Protein AF-A0A5V8HGW1-F1 (afdb_monomer_lite)

InterPro domains:
  IPR019720 Plasmid stability protein, StbB [PF10784] (5-75)
  IPR038307 StbB superfamily [G3DSA:6.10.290.20] (16-78)

Foldseek 3Di:
DDPDDDDDDDADVVVAVLSVVVVVVLVVDDPVCSVVVVVVVVVVLVVLCVVPVCLSVVCSVPDHPPDDPVNSVVSSVD

Radius of gyration: 14.06 Å; chains: 1; bounding box: 30×24×45 Å

pLDDT: mean 91.62, std 5.34, range [66.94, 96.81]

Structure (mmCIF, N/CA/C/O backbone):
data_AF-A0A5V8HGW1-F1
#
_entry.id   AF-A0A5V8HGW1-F1
#
loop_
_atom_site.group_PDB
_atom_site.id
_atom_site.type_symbol
_atom_site.label_atom_id
_atom_site.label_alt_id
_atom_site.label_comp_id
_atom_site.label_asym_id
_atom_site.label_entity_id
_atom_site.label_seq_id
_atom_site.pdbx_PDB_ins_code
_atom_site.Cartn_x
_atom_site.Cartn_y
_atom_site.Cartn_z
_atom_site.occupancy
_atom_site.B_iso_or_equiv
_atom_site.auth_seq_id
_atom_site.auth_comp_id
_atom_site.auth_asym_id
_atom_site.auth_atom_id
_atom_site.pdbx_PDB_model_num
ATOM 1 N N . MET A 1 1 ? -4.253 -5.293 -30.171 1.00 66.94 1 MET A N 1
ATOM 2 C CA . MET A 1 1 ? -4.296 -4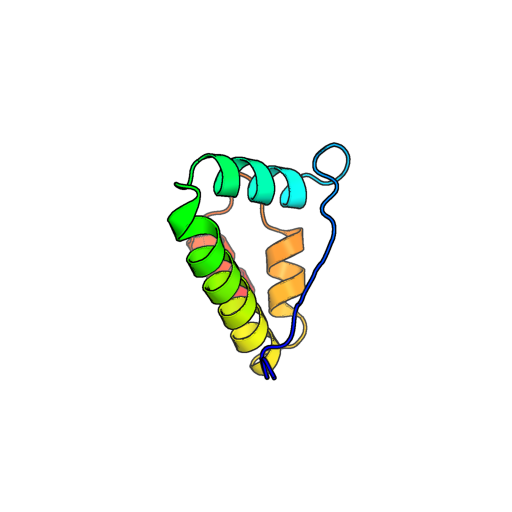.093 -29.310 1.00 66.94 1 MET A CA 1
ATOM 3 C C . MET A 1 1 ? -4.328 -4.559 -27.866 1.00 66.94 1 MET A C 1
ATOM 5 O O . MET A 1 1 ? -5.148 -5.416 -27.551 1.00 66.94 1 MET A O 1
ATOM 9 N N . ASP A 1 2 ? -3.405 -4.091 -27.030 1.00 80.69 2 ASP A N 1
ATOM 10 C CA . ASP A 1 2 ? -3.378 -4.452 -25.610 1.00 80.69 2 ASP A CA 1
ATOM 11 C C . ASP A 1 2 ? -4.599 -3.843 -24.900 1.00 80.69 2 ASP A C 1
ATOM 13 O O . ASP A 1 2 ? -4.838 -2.643 -25.003 1.00 80.69 2 ASP A O 1
ATOM 17 N N . LYS A 1 3 ? -5.410 -4.678 -24.240 1.00 91.75 3 LYS A N 1
ATOM 18 C CA . LYS A 1 3 ? -6.641 -4.260 -23.543 1.00 91.75 3 LYS A CA 1
ATOM 19 C C . LYS A 1 3 ? -6.392 -3.877 -22.079 1.00 91.75 3 LYS A C 1
ATOM 21 O O . LYS A 1 3 ? -7.336 -3.532 -21.369 1.00 91.75 3 LYS A O 1
ATOM 26 N N . ARG A 1 4 ? -5.152 -3.991 -21.596 1.00 90.81 4 ARG A N 1
ATOM 27 C CA . ARG A 1 4 ? -4.800 -3.719 -20.198 1.00 90.81 4 ARG A CA 1
ATOM 28 C C . ARG A 1 4 ? -4.828 -2.218 -19.915 1.00 90.81 4 ARG A C 1
ATOM 30 O O . ARG A 1 4 ? -4.391 -1.408 -20.725 1.00 90.81 4 ARG A O 1
ATOM 37 N N . ARG A 1 5 ? -5.324 -1.853 -18.730 1.00 91.88 5 ARG A N 1
ATOM 38 C CA . ARG A 1 5 ? -5.277 -0.480 -18.215 1.00 91.88 5 ARG A CA 1
ATOM 39 C C . ARG A 1 5 ? -3.966 -0.258 -17.465 1.00 91.88 5 ARG A C 1
ATOM 41 O O . ARG A 1 5 ? -3.665 -1.001 -16.534 1.00 91.88 5 ARG A O 1
ATOM 48 N N . THR A 1 6 ? -3.240 0.795 -17.823 1.00 92.44 6 THR A N 1
ATOM 49 C CA . THR A 1 6 ? -2.101 1.287 -17.038 1.00 92.44 6 THR A CA 1
ATOM 50 C C . THR A 1 6 ? -2.607 2.180 -15.910 1.00 92.44 6 THR A C 1
ATOM 52 O O . THR A 1 6 ? -3.421 3.072 -16.143 1.00 92.44 6 THR A O 1
ATOM 55 N N . ILE A 1 7 ? -2.129 1.934 -14.692 1.00 92.44 7 ILE A N 1
ATOM 56 C CA . ILE A 1 7 ? -2.392 2.755 -13.506 1.00 92.44 7 ILE A CA 1
ATOM 57 C C . ILE A 1 7 ? -1.036 3.252 -13.014 1.00 92.44 7 ILE A C 1
ATOM 59 O O . ILE A 1 7 ? -0.117 2.450 -12.853 1.00 92.44 7 ILE A O 1
ATOM 63 N N . ALA A 1 8 ? -0.910 4.559 -12.804 1.00 92.31 8 ALA A N 1
ATOM 64 C CA . ALA A 1 8 ? 0.318 5.186 -12.337 1.00 92.31 8 ALA A CA 1
ATOM 65 C C . ALA A 1 8 ? -0.005 6.245 -11.281 1.00 92.31 8 ALA A C 1
ATOM 67 O O . ALA A 1 8 ? -0.951 7.016 -11.433 1.00 92.31 8 ALA A O 1
ATOM 68 N N . PHE A 1 9 ? 0.803 6.278 -10.230 1.00 91.19 9 PHE A N 1
ATOM 69 C CA . PHE A 1 9 ? 0.792 7.284 -9.175 1.00 91.19 9 PHE A CA 1
ATOM 70 C C . PHE A 1 9 ? 2.241 7.586 -8.787 1.00 91.19 9 PHE A C 1
ATOM 72 O O . PHE A 1 9 ? 3.137 6.779 -9.041 1.00 91.19 9 PHE A O 1
ATOM 79 N N . LYS A 1 10 ? 2.474 8.774 -8.229 1.00 94.25 10 LYS A N 1
ATOM 80 C CA . LYS A 1 10 ? 3.790 9.199 -7.746 1.00 94.25 10 LYS A CA 1
ATOM 81 C C . LYS A 1 10 ? 3.802 9.137 -6.224 1.00 94.25 10 LYS A C 1
ATOM 83 O O . LYS A 1 10 ? 2.802 9.485 -5.607 1.00 94.25 10 LYS A O 1
ATOM 88 N N . LEU A 1 11 ? 4.931 8.714 -5.670 1.00 94.62 11 LEU A N 1
ATOM 89 C CA . LEU A 1 11 ? 5.207 8.698 -4.237 1.00 94.62 11 LEU A CA 1
ATOM 90 C C . LEU A 1 11 ? 6.297 9.735 -3.948 1.00 94.62 11 LEU A C 1
ATOM 92 O O . LEU A 1 11 ? 7.200 9.908 -4.770 1.00 94.62 11 LEU A O 1
ATOM 96 N N . ASN A 1 12 ? 6.218 10.403 -2.799 1.00 95.12 12 ASN A N 1
ATOM 97 C CA . ASN A 1 12 ? 7.172 11.418 -2.350 1.00 95.12 12 ASN A CA 1
ATOM 98 C C . ASN A 1 12 ? 7.849 10.967 -1.040 1.00 95.12 12 ASN A C 1
ATOM 100 O O . ASN A 1 12 ? 7.509 11.476 0.032 1.00 95.12 12 ASN A O 1
ATOM 104 N N . PRO A 1 13 ? 8.815 10.029 -1.099 1.00 94.69 13 PRO A N 1
ATOM 105 C CA . PRO A 1 13 ? 9.421 9.426 0.093 1.00 94.69 13 PRO A CA 1
ATOM 106 C C . PRO A 1 13 ? 10.228 10.412 0.957 1.00 94.69 13 PRO A C 1
ATOM 108 O O . PRO A 1 13 ? 10.462 10.137 2.130 1.00 94.69 13 PRO A O 1
ATOM 111 N N . ASP A 1 14 ? 10.630 11.563 0.412 1.00 94.50 14 ASP A N 1
ATOM 112 C CA . ASP A 1 14 ? 11.354 12.598 1.166 1.00 94.50 14 ASP A CA 1
ATOM 113 C C . ASP A 1 14 ? 10.438 13.427 2.080 1.00 94.50 14 ASP A C 1
ATOM 115 O O . ASP A 1 14 ? 10.908 14.084 3.005 1.00 94.50 14 ASP A O 1
ATOM 119 N N . VAL A 1 15 ? 9.127 13.411 1.815 1.00 91.19 15 VAL A N 1
ATOM 120 C CA . VAL A 1 15 ? 8.132 14.245 2.510 1.00 91.19 15 VAL A CA 1
ATOM 121 C C . VAL A 1 15 ? 7.104 13.393 3.254 1.00 91.19 15 VAL A C 1
ATOM 123 O O . VAL A 1 15 ? 6.604 13.806 4.297 1.00 91.19 15 VAL A O 1
ATOM 126 N N . ASN A 1 16 ? 6.782 12.203 2.741 1.00 89.94 16 ASN A N 1
ATOM 127 C CA . ASN A 1 16 ? 5.776 11.312 3.303 1.00 89.94 16 ASN A CA 1
ATOM 128 C C . ASN A 1 16 ? 6.421 10.007 3.804 1.00 89.94 16 ASN A C 1
ATOM 130 O O . ASN A 1 16 ? 7.044 9.258 3.049 1.00 89.94 16 ASN A O 1
ATOM 134 N N . GLN A 1 17 ? 6.254 9.724 5.099 1.00 90.38 17 GLN A N 1
ATOM 135 C CA . GLN A 1 17 ? 6.836 8.546 5.745 1.00 90.38 17 GLN A CA 1
ATOM 136 C C . GLN A 1 17 ? 6.226 7.227 5.246 1.00 90.38 17 GLN A C 1
ATOM 138 O O . GLN A 1 17 ? 6.958 6.251 5.076 1.00 90.38 17 GLN A O 1
ATOM 143 N N . THR A 1 18 ? 4.920 7.184 4.980 1.00 91.56 18 THR A N 1
ATOM 144 C CA . THR A 1 18 ? 4.239 6.021 4.390 1.00 91.56 18 THR A CA 1
ATOM 145 C C . THR A 1 18 ? 4.805 5.734 3.000 1.00 91.56 18 THR A C 1
ATOM 147 O O . THR A 1 18 ? 5.182 4.598 2.713 1.00 91.56 18 THR A O 1
ATOM 150 N N . ASP A 1 19 ? 4.966 6.763 2.165 1.00 93.88 19 ASP A N 1
ATOM 151 C CA . ASP A 1 19 ? 5.583 6.641 0.839 1.00 93.88 19 ASP A CA 1
ATOM 152 C C . ASP A 1 19 ? 7.019 6.125 0.941 1.00 93.88 19 ASP A C 1
ATOM 154 O O . ASP A 1 19 ? 7.426 5.258 0.165 1.00 93.88 19 ASP A O 1
ATOM 158 N N . LYS A 1 20 ? 7.776 6.597 1.938 1.00 94.75 20 LYS A N 1
ATOM 159 C CA . LYS A 1 20 ? 9.110 6.073 2.227 1.00 94.75 20 LYS A CA 1
ATOM 160 C C . LYS A 1 20 ? 9.085 4.585 2.566 1.00 94.75 20 LYS A C 1
ATOM 162 O O . LYS A 1 20 ? 9.896 3.841 2.027 1.00 94.75 20 LYS A O 1
ATOM 167 N N . ILE A 1 21 ? 8.164 4.142 3.421 1.00 93.88 21 ILE A N 1
ATOM 168 C CA . ILE A 1 21 ? 8.015 2.722 3.775 1.00 93.88 21 ILE A CA 1
ATOM 169 C C . ILE A 1 21 ? 7.675 1.891 2.535 1.00 93.88 21 ILE A C 1
ATOM 171 O O . ILE A 1 21 ? 8.245 0.815 2.349 1.00 93.88 21 ILE A O 1
ATOM 175 N N . VAL A 1 22 ? 6.787 2.384 1.668 1.00 93.50 22 VAL A N 1
ATOM 176 C CA . VAL A 1 22 ? 6.434 1.708 0.413 1.00 93.50 22 VAL A CA 1
ATOM 177 C C . VAL A 1 22 ? 7.657 1.578 -0.495 1.00 93.50 22 VAL A C 1
ATOM 179 O O . VAL A 1 22 ? 7.933 0.476 -0.970 1.00 93.50 22 VAL A O 1
ATOM 182 N N . CYS A 1 23 ? 8.413 2.658 -0.706 1.00 95.19 23 CYS A N 1
ATOM 183 C CA . CYS A 1 23 ? 9.638 2.638 -1.510 1.00 95.19 23 CYS A CA 1
ATOM 184 C C . CYS A 1 23 ? 10.691 1.684 -0.925 1.00 95.19 23 CYS A C 1
ATOM 186 O O . CYS A 1 23 ? 11.137 0.781 -1.631 1.00 95.19 23 CYS A O 1
ATOM 188 N N . ASP A 1 24 ? 11.007 1.810 0.370 1.00 95.31 24 ASP A N 1
ATOM 189 C CA . ASP A 1 24 ? 11.972 0.950 1.071 1.00 95.31 24 ASP A CA 1
ATOM 190 C C . ASP A 1 24 ? 11.555 -0.539 0.962 1.00 95.31 24 ASP A C 1
ATOM 192 O O . ASP A 1 24 ? 12.382 -1.417 0.705 1.00 95.31 24 ASP A O 1
ATOM 196 N N . THR A 1 25 ? 10.253 -0.834 1.088 1.00 94.25 25 THR A N 1
ATOM 197 C CA . THR A 1 25 ? 9.710 -2.194 0.926 1.00 94.25 25 THR A CA 1
ATOM 198 C C . THR A 1 25 ? 9.888 -2.686 -0.504 1.00 94.25 25 THR A C 1
ATOM 200 O O . THR A 1 25 ? 10.407 -3.780 -0.707 1.00 94.25 25 THR A O 1
ATOM 203 N N . LEU A 1 26 ? 9.493 -1.903 -1.512 1.00 95.06 26 LEU A N 1
ATOM 204 C CA . LEU A 1 26 ? 9.625 -2.295 -2.917 1.00 95.06 26 LEU A CA 1
ATOM 205 C C . LEU A 1 26 ? 11.084 -2.519 -3.319 1.00 95.06 26 LEU A C 1
ATOM 207 O O . LEU A 1 26 ? 11.355 -3.435 -4.098 1.00 95.06 26 LEU A O 1
ATOM 211 N N . ASP A 1 27 ? 12.014 -1.736 -2.776 1.00 95.81 27 ASP A N 1
ATOM 212 C CA . ASP A 1 27 ? 13.438 -1.883 -3.061 1.00 95.81 27 ASP A CA 1
ATOM 213 C C . ASP A 1 27 ? 14.042 -3.169 -2.496 1.00 95.81 27 ASP A C 1
ATOM 215 O O . ASP A 1 27 ? 14.935 -3.742 -3.123 1.00 95.81 27 ASP A O 1
ATOM 219 N N . SER A 1 28 ? 13.478 -3.700 -1.407 1.00 95.94 28 SER A N 1
ATOM 220 C CA . SER A 1 28 ? 13.846 -5.012 -0.859 1.00 95.94 28 SER A CA 1
ATOM 221 C C . SER A 1 28 ? 13.338 -6.206 -1.687 1.00 95.94 28 SER A C 1
ATOM 223 O O . SER A 1 28 ? 13.807 -7.332 -1.512 1.00 95.94 28 SER A O 1
ATOM 225 N N . ILE A 1 29 ? 12.393 -5.982 -2.609 1.00 96.56 29 ILE A N 1
ATOM 226 C CA . ILE A 1 29 ? 11.758 -7.035 -3.411 1.00 96.56 29 ILE A CA 1
ATOM 227 C C . ILE A 1 29 ? 12.450 -7.169 -4.779 1.00 96.56 29 ILE A C 1
ATOM 229 O O . ILE A 1 29 ? 12.694 -6.157 -5.454 1.00 96.56 29 ILE A O 1
ATOM 233 N N . PRO A 1 30 ? 12.709 -8.405 -5.262 1.00 96.62 30 PRO A N 1
ATOM 234 C CA . PRO A 1 30 ? 13.234 -8.636 -6.605 1.00 96.62 30 PRO A CA 1
ATOM 235 C C . PRO A 1 30 ? 12.391 -7.951 -7.685 1.00 96.62 30 PRO A C 1
ATOM 237 O O . PRO A 1 30 ? 11.162 -8.037 -7.676 1.00 96.62 30 PRO A O 1
ATOM 240 N N . GLN A 1 31 ? 13.046 -7.308 -8.657 1.00 92.62 31 GLN A N 1
ATOM 241 C CA . GLN A 1 31 ? 12.384 -6.479 -9.674 1.00 92.62 31 GLN A CA 1
ATOM 242 C C . GLN A 1 31 ? 11.233 -7.200 -10.403 1.00 92.62 31 GLN A C 1
ATOM 244 O O . GLN A 1 31 ? 10.182 -6.598 -10.627 1.00 92.62 31 GLN A O 1
ATOM 249 N N . GLY A 1 32 ? 11.398 -8.491 -10.719 1.00 93.81 32 GLY A N 1
ATOM 250 C CA . GLY A 1 32 ? 10.371 -9.307 -11.382 1.00 93.81 32 GLY A CA 1
ATOM 251 C C . GLY A 1 32 ? 9.083 -9.497 -10.567 1.00 93.81 32 GLY A C 1
ATOM 252 O O . GLY A 1 32 ? 8.001 -9.597 -11.143 1.00 93.81 32 GLY A O 1
ATOM 253 N N . GLU A 1 33 ? 9.166 -9.454 -9.235 1.00 96.12 33 GLU A N 1
ATOM 254 C CA . GLU A 1 33 ? 8.024 -9.667 -8.336 1.00 96.12 33 GLU A CA 1
ATOM 255 C C . GLU A 1 33 ? 7.332 -8.358 -7.924 1.00 96.12 33 GLU A C 1
ATOM 257 O O . GLU A 1 33 ? 6.167 -8.377 -7.517 1.00 96.12 33 GLU A O 1
ATOM 262 N N . ARG A 1 34 ? 7.980 -7.195 -8.096 1.00 95.25 34 ARG A N 1
ATOM 263 C CA . ARG A 1 34 ? 7.412 -5.884 -7.712 1.00 95.25 34 ARG A CA 1
ATOM 264 C C . ARG A 1 34 ? 6.060 -5.616 -8.376 1.00 95.25 34 ARG A C 1
ATOM 266 O O . ARG A 1 34 ? 5.133 -5.126 -7.735 1.00 95.25 34 ARG A O 1
ATOM 273 N N . SER A 1 35 ? 5.907 -5.977 -9.655 1.00 93.94 35 SER A N 1
ATOM 274 C CA . SER A 1 35 ? 4.628 -5.819 -10.370 1.00 93.94 35 SER A CA 1
ATOM 275 C C . SER A 1 35 ? 3.519 -6.682 -9.761 1.00 93.94 35 SER A C 1
ATOM 277 O O . SER A 1 35 ? 2.376 -6.239 -9.643 1.00 93.94 35 SER A O 1
ATOM 279 N N . ARG A 1 36 ? 3.846 -7.908 -9.339 1.00 95.31 36 ARG A N 1
ATOM 280 C CA . ARG A 1 36 ? 2.894 -8.813 -8.690 1.00 95.31 36 ARG A CA 1
ATOM 281 C C . ARG A 1 36 ? 2.471 -8.276 -7.325 1.00 95.31 36 ARG A C 1
ATOM 283 O O . ARG A 1 36 ? 1.270 -8.240 -7.063 1.00 95.31 36 ARG A O 1
ATOM 290 N N . LEU A 1 37 ? 3.425 -7.814 -6.517 1.00 96.19 37 LEU A N 1
ATOM 291 C CA . LEU A 1 37 ? 3.159 -7.215 -5.209 1.00 96.19 37 LEU A CA 1
ATOM 292 C C . LEU A 1 37 ? 2.276 -5.967 -5.323 1.00 96.19 37 LEU A C 1
ATOM 294 O O . LEU A 1 37 ? 1.244 -5.896 -4.665 1.00 96.19 37 LEU A O 1
ATOM 298 N N . ASN A 1 38 ? 2.609 -5.030 -6.216 1.00 95.12 38 ASN A N 1
ATOM 299 C CA . ASN A 1 38 ? 1.820 -3.807 -6.406 1.00 95.12 38 ASN A CA 1
ATOM 300 C C . ASN A 1 38 ? 0.373 -4.096 -6.829 1.00 95.12 38 ASN A C 1
ATOM 302 O O . ASN A 1 38 ? -0.560 -3.464 -6.335 1.00 95.12 38 ASN A O 1
ATOM 306 N N . ARG A 1 39 ? 0.158 -5.089 -7.705 1.00 95.06 39 ARG A N 1
ATOM 307 C CA . ARG A 1 39 ? -1.201 -5.523 -8.070 1.00 95.06 39 ARG A CA 1
ATOM 308 C C . ARG A 1 39 ? -1.958 -6.098 -6.874 1.00 95.06 39 ARG A C 1
ATOM 310 O O . ARG A 1 39 ? -3.138 -5.790 -6.713 1.00 95.06 39 ARG A O 1
ATOM 317 N N . ALA A 1 40 ? -1.302 -6.916 -6.052 1.00 96.81 40 ALA A N 1
ATOM 318 C CA . ALA A 1 40 ? -1.913 -7.482 -4.852 1.00 96.81 40 ALA A CA 1
ATOM 319 C C . ALA A 1 40 ? -2.269 -6.388 -3.834 1.00 96.81 40 ALA A C 1
ATOM 321 O O . ALA A 1 40 ? -3.404 -6.353 -3.367 1.00 96.81 40 ALA A O 1
ATOM 322 N N . ALA A 1 41 ? -1.352 -5.453 -3.568 1.00 95.06 41 ALA A N 1
ATOM 323 C CA . ALA A 1 41 ? -1.566 -4.334 -2.653 1.00 95.06 41 ALA A CA 1
ATOM 324 C C . ALA A 1 41 ? -2.732 -3.433 -3.098 1.00 95.06 41 ALA A C 1
ATOM 326 O O . ALA A 1 41 ? -3.632 -3.158 -2.306 1.00 95.06 41 ALA A O 1
ATOM 327 N N . LEU A 1 42 ? -2.782 -3.054 -4.383 1.00 95.50 42 LEU A N 1
ATOM 328 C CA . LEU A 1 42 ? -3.893 -2.275 -4.943 1.00 95.50 42 LEU A CA 1
ATOM 329 C C . LEU A 1 42 ? -5.234 -3.011 -4.804 1.00 95.50 42 LEU A C 1
ATOM 331 O O . LEU A 1 42 ? -6.240 -2.419 -4.415 1.00 95.50 42 LEU A O 1
ATOM 335 N N . THR A 1 43 ? -5.251 -4.308 -5.120 1.00 96.75 43 THR A N 1
ATOM 336 C CA . THR A 1 43 ? -6.472 -5.124 -5.057 1.00 96.75 43 THR A CA 1
ATOM 337 C C . THR A 1 43 ? -6.958 -5.284 -3.617 1.00 96.75 43 THR A C 1
ATOM 339 O O . THR A 1 43 ? -8.154 -5.161 -3.367 1.00 96.75 43 THR A O 1
ATOM 342 N N . ALA A 1 44 ? -6.044 -5.506 -2.668 1.00 95.81 4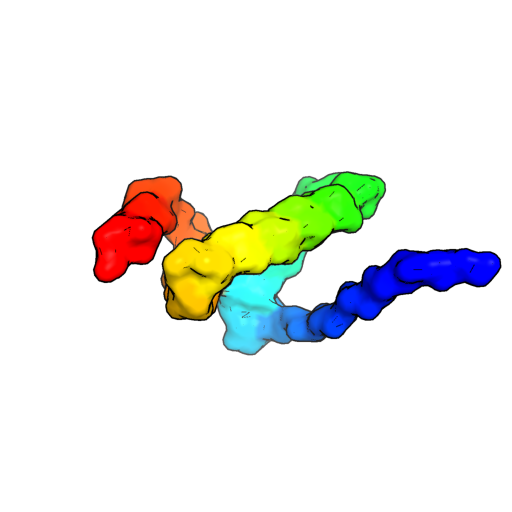4 ALA A N 1
ATOM 343 C CA . ALA A 1 44 ? -6.362 -5.609 -1.248 1.00 95.81 44 ALA A CA 1
ATOM 344 C C . ALA A 1 44 ? -6.928 -4.291 -0.697 1.00 95.81 44 ALA A C 1
ATOM 346 O O . ALA A 1 44 ? -7.982 -4.301 -0.067 1.00 95.81 44 ALA A O 1
ATOM 347 N N . GLY A 1 45 ? -6.297 -3.151 -1.005 1.00 94.81 45 GLY A N 1
ATOM 348 C CA . GLY A 1 45 ? -6.808 -1.833 -0.612 1.00 94.81 45 GLY A CA 1
ATOM 349 C C . GLY A 1 45 ? -8.209 -1.558 -1.163 1.00 94.81 45 GLY A C 1
ATOM 350 O O . GLY A 1 45 ? -9.077 -1.068 -0.443 1.00 94.81 45 GLY A O 1
ATOM 351 N N . LEU A 1 46 ? -8.476 -1.954 -2.413 1.00 96.50 46 LEU A N 1
ATOM 352 C CA . LEU A 1 46 ? -9.809 -1.825 -3.002 1.00 96.50 46 LEU A CA 1
ATOM 353 C C . LEU A 1 46 ? -10.830 -2.772 -2.355 1.00 96.50 46 LEU A C 1
ATOM 355 O O . LEU A 1 46 ? -11.984 -2.388 -2.176 1.00 96.50 46 LEU A O 1
ATOM 359 N N . ALA A 1 47 ? -10.430 -3.993 -1.996 1.00 96.75 47 ALA A N 1
ATOM 360 C CA . ALA A 1 47 ? -11.297 -4.923 -1.278 1.00 96.75 47 ALA A CA 1
ATOM 361 C C . ALA A 1 47 ? -11.715 -4.350 0.085 1.00 96.75 47 ALA A C 1
ATOM 363 O O . ALA A 1 47 ? -12.895 -4.416 0.422 1.00 96.75 47 ALA A O 1
ATOM 364 N N . LEU A 1 48 ? -10.782 -3.723 0.810 1.00 94.69 48 LEU A N 1
ATOM 365 C CA . LEU A 1 48 ? -11.061 -3.017 2.063 1.00 94.69 48 LEU A CA 1
ATOM 366 C C . LEU A 1 48 ? -11.991 -1.819 1.845 1.00 94.69 48 LEU A C 1
ATOM 368 O O . LEU A 1 48 ? -12.996 -1.712 2.540 1.00 94.69 48 LEU A O 1
ATOM 372 N N . TYR A 1 49 ? -11.733 -0.995 0.822 1.00 96.12 49 TYR A N 1
ATOM 373 C CA . TYR A 1 49 ? -12.605 0.128 0.448 1.00 96.12 49 TYR A CA 1
ATOM 374 C C . TYR A 1 49 ? -14.062 -0.302 0.219 1.00 96.12 49 TYR A C 1
ATOM 376 O O . TYR A 1 49 ? -14.995 0.431 0.537 1.00 96.12 49 TYR A O 1
ATOM 384 N N . ARG A 1 50 ? -14.277 -1.492 -0.363 1.00 96.00 50 ARG A N 1
ATOM 385 C CA . ARG A 1 50 ? -15.628 -2.014 -0.611 1.00 96.00 50 ARG A CA 1
ATOM 386 C C . ARG A 1 50 ? -16.366 -2.420 0.664 1.00 96.00 50 ARG A C 1
ATOM 388 O O . ARG A 1 50 ? -17.590 -2.481 0.605 1.00 96.00 50 ARG A O 1
ATOM 395 N N . GLN A 1 51 ? -15.651 -2.734 1.746 1.00 93.31 51 GLN A N 1
ATOM 396 C CA . GLN A 1 51 ? -16.247 -3.049 3.048 1.00 93.31 51 GLN A CA 1
ATOM 397 C C . GLN A 1 51 ? -16.516 -1.769 3.845 1.00 93.31 51 GLN A C 1
ATOM 399 O O . GLN A 1 51 ? -17.636 -1.563 4.300 1.00 93.31 51 GLN A O 1
ATOM 404 N N . ASP A 1 52 ? -15.521 -0.885 3.943 1.00 93.00 52 ASP A N 1
ATOM 405 C CA . ASP A 1 52 ? -15.663 0.467 4.488 1.00 93.00 52 ASP A CA 1
ATOM 406 C C . ASP A 1 52 ? -14.750 1.431 3.700 1.00 93.00 52 ASP A C 1
ATOM 408 O O . ASP A 1 52 ? -13.526 1.241 3.658 1.00 93.00 52 ASP A O 1
ATOM 412 N N . PRO A 1 53 ? -15.313 2.489 3.080 1.00 94.19 53 PRO A N 1
ATOM 413 C CA . PRO A 1 53 ? -14.551 3.464 2.305 1.00 94.19 53 PRO A CA 1
ATOM 414 C C . PRO A 1 53 ? -13.403 4.148 3.057 1.00 94.19 53 PRO A C 1
ATOM 416 O O . PRO A 1 53 ? -12.476 4.633 2.412 1.00 94.19 53 PRO A O 1
ATOM 419 N N . ARG A 1 54 ? -13.452 4.218 4.392 1.00 93.56 54 ARG A N 1
ATOM 420 C CA . ARG A 1 54 ? -12.465 4.911 5.238 1.00 93.56 54 ARG A CA 1
ATOM 421 C C . ARG A 1 54 ? -11.244 4.047 5.536 1.00 93.56 54 ARG A C 1
ATOM 423 O O . ARG A 1 54 ? -10.136 4.567 5.637 1.00 93.56 54 ARG A O 1
ATOM 430 N N . THR A 1 55 ? -11.432 2.734 5.646 1.00 92.31 55 THR A N 1
ATOM 431 C CA . THR A 1 55 ? -10.410 1.773 6.077 1.00 92.31 55 THR A CA 1
ATOM 432 C C . THR A 1 55 ? -9.071 1.877 5.344 1.00 92.31 55 THR A C 1
ATOM 434 O O . THR A 1 55 ? -8.054 1.969 6.027 1.00 92.31 55 THR A O 1
ATOM 437 N N . PRO A 1 56 ? -8.995 1.863 3.997 1.00 93.69 56 PRO A N 1
ATOM 438 C CA . PRO A 1 56 ? -7.697 1.926 3.325 1.00 93.69 56 PRO A CA 1
ATOM 439 C C . PRO A 1 56 ? -6.955 3.234 3.621 1.00 93.69 56 PRO A C 1
ATOM 441 O O . PRO A 1 56 ? -5.738 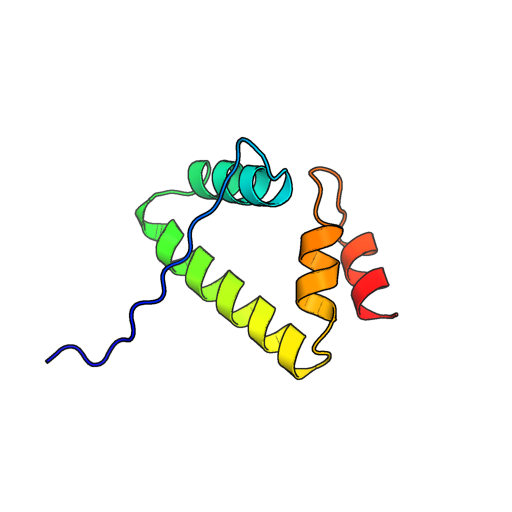3.211 3.761 1.00 93.69 56 PRO A O 1
ATOM 444 N N . PHE A 1 57 ? -7.671 4.352 3.771 1.00 91.94 57 PHE A N 1
ATOM 445 C CA . PHE A 1 57 ? -7.060 5.638 4.105 1.00 91.94 57 PHE A CA 1
ATOM 446 C C . PHE A 1 57 ? -6.546 5.656 5.546 1.00 91.94 57 PHE A C 1
ATOM 448 O O . PHE A 1 57 ? -5.398 6.029 5.762 1.00 91.94 57 PHE A O 1
ATOM 455 N N . LEU A 1 58 ? -7.334 5.157 6.504 1.00 91.31 58 LEU A N 1
ATOM 456 C CA . LEU A 1 58 ? -6.905 5.026 7.903 1.00 91.31 58 LEU A CA 1
ATOM 457 C C . LEU A 1 58 ? -5.672 4.128 8.040 1.00 91.31 58 LEU A C 1
ATOM 459 O O . LEU A 1 58 ? -4.735 4.463 8.758 1.00 91.31 58 LEU A O 1
ATOM 463 N N . LEU A 1 59 ? -5.636 3.007 7.315 1.00 90.75 59 LEU A N 1
ATOM 464 C CA . LEU A 1 59 ? -4.465 2.132 7.297 1.00 90.75 59 LEU A CA 1
ATOM 465 C C . LEU A 1 59 ? -3.237 2.833 6.708 1.00 90.75 59 LEU A C 1
ATOM 467 O O . LEU A 1 59 ? -2.143 2.624 7.215 1.00 90.75 59 LEU A O 1
ATOM 471 N N . CYS A 1 60 ? -3.392 3.666 5.675 1.00 90.12 60 CYS A N 1
ATOM 472 C CA . CYS A 1 60 ? -2.284 4.441 5.112 1.00 90.12 60 CYS A CA 1
ATOM 473 C C . CYS A 1 60 ? -1.773 5.544 6.053 1.00 90.12 60 CYS A C 1
ATOM 475 O O . CYS A 1 60 ? -0.567 5.791 6.076 1.00 90.12 60 CYS A O 1
ATOM 477 N N . GLU A 1 61 ? -2.659 6.195 6.811 1.00 86.81 61 GLU A N 1
ATOM 478 C CA . GLU A 1 61 ? -2.294 7.221 7.800 1.00 86.81 61 GLU A CA 1
ATOM 479 C C . GLU A 1 61 ? -1.589 6.626 9.023 1.00 86.81 61 GLU A C 1
ATOM 481 O O . GLU A 1 61 ? -0.652 7.218 9.551 1.00 86.81 61 GLU A O 1
ATOM 486 N N . LEU A 1 62 ? -2.024 5.443 9.462 1.00 84.19 62 LEU A N 1
ATOM 487 C CA . LEU A 1 62 ? -1.509 4.773 10.658 1.00 84.19 62 LEU A CA 1
ATOM 488 C C . LEU A 1 62 ? -0.344 3.817 10.361 1.00 84.19 62 LEU A C 1
ATOM 490 O O . LEU A 1 62 ? 0.221 3.229 11.288 1.00 84.19 62 LEU A O 1
ATOM 494 N N . LEU A 1 63 ? 0.026 3.645 9.088 1.00 84.75 63 LEU A N 1
ATOM 495 C CA . LEU A 1 63 ? 1.167 2.826 8.698 1.00 84.75 63 LEU A CA 1
ATOM 496 C C . LEU A 1 63 ? 2.477 3.523 9.074 1.00 84.75 63 LEU A C 1
ATOM 498 O O . LEU A 1 63 ? 2.874 4.540 8.514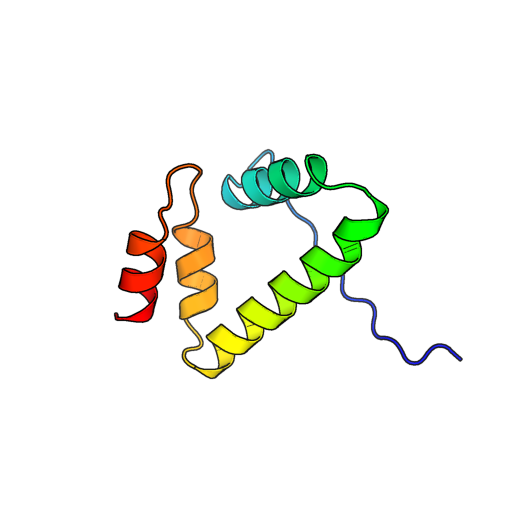 1.00 84.75 63 LEU A O 1
ATOM 502 N N . THR A 1 64 ? 3.201 2.892 9.980 1.00 85.00 64 THR A N 1
ATOM 503 C CA . THR A 1 64 ? 4.547 3.242 10.411 1.00 85.00 64 THR A CA 1
ATOM 504 C C . THR A 1 64 ? 5.430 1.998 10.320 1.00 85.00 64 THR A C 1
ATOM 506 O O . THR A 1 64 ? 4.961 0.897 10.028 1.00 85.00 64 THR A O 1
ATOM 509 N N . LYS A 1 65 ? 6.731 2.144 10.595 1.00 77.81 65 LYS A N 1
ATOM 510 C CA . LYS A 1 65 ? 7.646 0.991 10.672 1.00 77.81 65 LYS A CA 1
ATOM 511 C C . LYS A 1 65 ? 7.318 0.041 11.830 1.00 77.81 65 LYS A C 1
ATOM 513 O O . LYS A 1 65 ? 7.782 -1.093 11.819 1.00 77.81 65 LYS A O 1
ATOM 518 N N . GLU A 1 66 ? 6.549 0.507 12.808 1.00 84.88 66 GLU A N 1
ATOM 519 C CA . GLU A 1 66 ? 6.206 -0.232 14.023 1.00 84.88 66 GLU A CA 1
ATOM 520 C C . GLU A 1 66 ? 4.784 -0.794 13.986 1.00 84.88 66 GLU A C 1
ATOM 522 O O . GLU A 1 66 ? 4.404 -1.535 14.888 1.00 84.88 66 GLU A O 1
ATOM 527 N N . THR A 1 67 ? 4.002 -0.479 12.947 1.00 86.00 67 THR A N 1
ATOM 528 C CA . THR A 1 67 ? 2.617 -0.937 12.830 1.00 86.00 67 THR A CA 1
ATOM 529 C C . THR A 1 67 ? 2.562 -2.455 12.863 1.00 86.00 67 THR A C 1
ATOM 531 O O . THR A 1 67 ? 3.100 -3.147 11.994 1.00 86.00 67 THR A O 1
ATOM 534 N N . THR A 1 68 ? 1.878 -2.976 13.873 1.00 88.69 68 THR A N 1
ATOM 535 C CA . THR A 1 68 ? 1.727 -4.409 14.075 1.00 88.69 68 THR A CA 1
ATOM 536 C C . THR A 1 68 ? 0.467 -4.927 13.393 1.00 88.69 68 THR A C 1
ATOM 538 O O . THR A 1 68 ? -0.454 -4.187 13.041 1.00 88.69 68 THR A O 1
ATOM 541 N N . PHE A 1 69 ? 0.380 -6.249 13.256 1.00 88.25 69 PHE A N 1
ATOM 542 C CA . PHE A 1 69 ? -0.851 -6.889 12.801 1.00 88.25 69 PHE A CA 1
ATOM 543 C C . PHE A 1 69 ? -2.042 -6.591 13.729 1.00 88.25 69 PHE A C 1
ATOM 545 O O . PHE A 1 69 ? -3.163 -6.422 13.257 1.00 88.25 69 PHE A O 1
ATOM 552 N N . SER A 1 70 ? -1.803 -6.485 15.040 1.00 90.31 70 SER A N 1
ATOM 553 C CA . SER A 1 70 ? -2.842 -6.149 16.016 1.00 90.31 70 SER A CA 1
ATOM 554 C C . SER A 1 70 ? -3.408 -4.747 15.788 1.00 90.31 70 SER A C 1
ATOM 556 O O . SER A 1 70 ? -4.623 -4.575 15.858 1.00 90.31 70 SER A O 1
ATOM 558 N N . ASP A 1 71 ? -2.560 -3.773 15.450 1.00 88.62 71 ASP A N 1
ATOM 559 C CA . ASP A 1 71 ? -2.997 -2.404 15.142 1.00 88.62 71 ASP A CA 1
ATOM 560 C C . ASP A 1 71 ? -3.897 -2.383 13.907 1.00 88.62 71 ASP A C 1
ATOM 562 O O . ASP A 1 71 ? -4.978 -1.796 13.929 1.00 88.62 71 ASP A O 1
ATOM 566 N N . ILE A 1 72 ? -3.507 -3.122 12.862 1.00 90.25 72 ILE A N 1
ATOM 567 C CA . ILE A 1 72 ? -4.316 -3.297 11.650 1.00 90.25 72 ILE A CA 1
ATOM 568 C C . ILE A 1 72 ? -5.680 -3.901 12.003 1.00 90.25 72 ILE A C 1
ATOM 570 O O . ILE A 1 72 ? -6.711 -3.384 11.581 1.00 90.25 72 ILE A O 1
ATOM 574 N N . VAL A 1 73 ? -5.717 -4.972 12.801 1.00 90.94 73 VAL A N 1
ATOM 575 C CA . VAL A 1 73 ? -6.976 -5.618 13.207 1.00 90.94 73 VAL A CA 1
ATOM 576 C C . VAL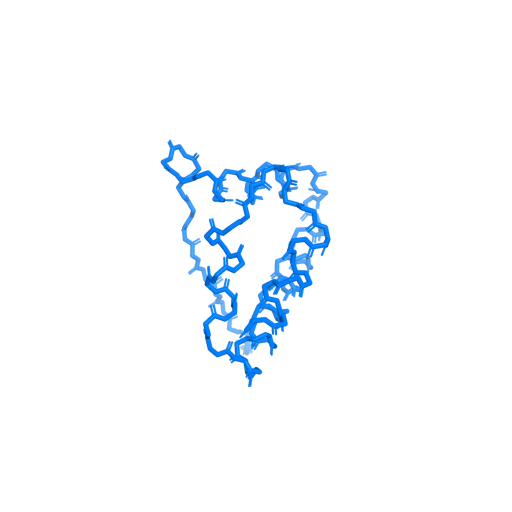 A 1 73 ? -7.862 -4.675 14.022 1.00 90.94 73 VAL A C 1
ATOM 578 O O . VAL A 1 73 ? -9.079 -4.700 13.849 1.00 90.94 73 VAL A O 1
ATOM 581 N N . ASN A 1 74 ? -7.285 -3.841 14.885 1.00 89.19 74 ASN A N 1
ATOM 582 C CA . ASN A 1 74 ? -8.049 -2.870 15.666 1.00 89.19 74 ASN A CA 1
ATOM 583 C C . ASN A 1 74 ? -8.711 -1.816 14.767 1.00 89.19 74 ASN A C 1
ATOM 585 O O . ASN A 1 74 ? -9.888 -1.527 14.959 1.00 89.19 74 ASN A O 1
ATOM 589 N N . ILE A 1 75 ? -8.005 -1.325 13.743 1.00 86.38 75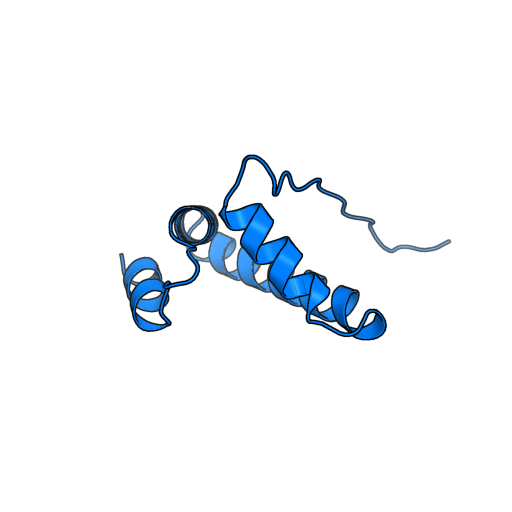 ILE A N 1
ATOM 590 C CA . ILE A 1 75 ? -8.558 -0.395 12.740 1.00 86.38 75 ILE A CA 1
ATOM 591 C C . ILE A 1 75 ? -9.681 -1.054 11.930 1.00 86.38 75 ILE A C 1
ATOM 593 O O . ILE A 1 75 ? -10.673 -0.420 11.595 1.00 86.38 75 ILE A O 1
ATOM 597 N N . LEU A 1 76 ? -9.554 -2.344 11.614 1.00 86.94 76 LEU A N 1
ATOM 598 C CA . LEU A 1 76 ? -10.593 -3.079 10.886 1.00 86.94 76 LEU A CA 1
ATOM 599 C C . LEU A 1 76 ? -11.848 -3.364 11.726 1.00 86.94 76 LEU A C 1
ATOM 601 O O . LEU A 1 76 ? -12.876 -3.737 11.165 1.00 86.94 76 LEU A O 1
ATOM 605 N N . ARG A 1 77 ? -11.762 -3.248 13.055 1.00 85.50 77 ARG A N 1
ATOM 606 C CA . ARG A 1 77 ? -12.874 -3.486 13.989 1.00 85.50 77 ARG A CA 1
ATOM 607 C C . ARG A 1 77 ? -13.612 -2.212 14.408 1.00 85.50 77 ARG A C 1
ATOM 609 O O . ARG A 1 77 ? -14.692 -2.343 14.980 1.00 85.50 77 ARG A O 1
ATOM 616 N N . SER A 1 78 ? -13.018 -1.035 14.201 1.00 71.75 78 SER A N 1
ATOM 617 C CA . SER A 1 78 ? -13.575 0.273 14.584 1.00 71.75 78 SER A CA 1
ATOM 618 C C . SER A 1 78 ? -14.602 0.787 13.584 1.00 71.75 78 SER A C 1
ATOM 620 O O . SER A 1 78 ? -15.626 1.348 14.028 1.00 71.75 78 SER A O 1
#

Sequence (78 aa):
MDKRRTIAFKLNPDVNQTDKIVCDTLDSIPQGERSRLNRAALTAGLALYRQDPRTPFLLCELLTKETTFSDIVNILRS

Organism: Salmonella enteritidis (NCBI:txid149539)

Secondary structure (DSSP, 8-state):
---PPP------TTT-HHHHHHHHHHHHS-HHHHHHHHHHHHHHHHHHHHH-TTHHHHHHHH--TT--HHHHHHHHH-